Protein AF-A0A1V6BUD1-F1 (afdb_monomer_lite)

Sequence (68 aa):
MSDGKLKKLGLLETNYKRAAINIGRSIIDKIELSDTVEKLEREIESAANDYITLLNNYRTEKEKSSIN

Foldseek 3Di:
DDPVLVVVLVVLVVVLVVQLVVLVVQLVVCVVVDPDPVSNVVSVVVSVVSNVVSVVVSVVVVVVSVVD

Structure (mmCIF, N/CA/C/O backbone):
data_AF-A0A1V6BUD1-F1
#
_entry.id   AF-A0A1V6BUD1-F1
#
loop_
_atom_site.group_PDB
_atom_site.id
_at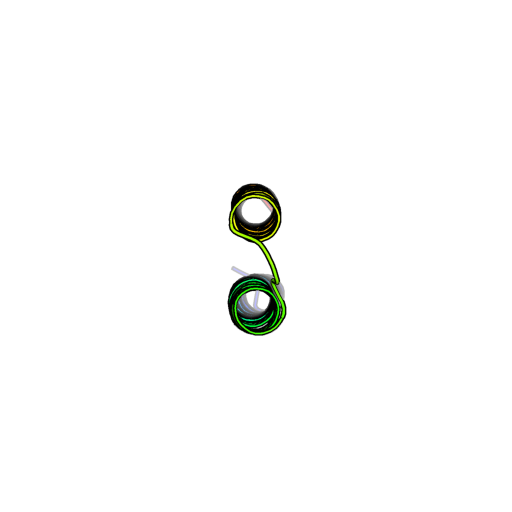om_site.type_symbol
_atom_site.label_atom_id
_atom_site.label_alt_id
_atom_site.label_comp_id
_atom_site.label_asym_id
_atom_site.label_entity_id
_atom_site.label_seq_id
_atom_site.pdbx_PDB_ins_code
_atom_site.Cartn_x
_atom_site.Cartn_y
_atom_site.Cartn_z
_atom_site.occupancy
_atom_site.B_iso_or_equiv
_atom_site.auth_seq_id
_atom_site.auth_comp_id
_atom_site.auth_asym_id
_atom_site.auth_atom_id
_atom_site.p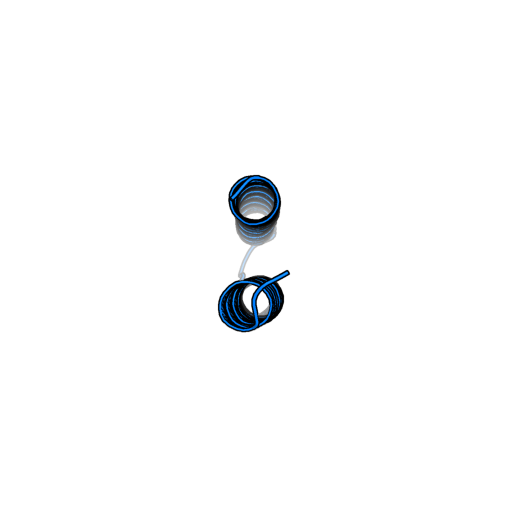dbx_PDB_model_num
ATOM 1 N N . MET A 1 1 ? -16.003 -5.981 26.129 1.00 60.47 1 MET A N 1
ATOM 2 C CA . MET A 1 1 ? -15.992 -5.096 24.939 1.00 60.47 1 MET A CA 1
ATOM 3 C C . MET A 1 1 ? -17.373 -5.145 24.310 1.00 60.47 1 MET A C 1
ATOM 5 O O . MET A 1 1 ? -17.941 -6.226 24.304 1.00 60.47 1 MET A O 1
ATOM 9 N N . SER A 1 2 ? -17.927 -4.026 23.836 1.00 75.50 2 SER A N 1
ATOM 10 C CA . SER A 1 2 ? -19.221 -4.034 23.136 1.00 75.50 2 SER A CA 1
ATOM 11 C C . SER A 1 2 ? -19.082 -4.624 21.725 1.00 75.50 2 SER A C 1
ATOM 13 O O . SER A 1 2 ? -18.038 -4.460 21.087 1.00 75.50 2 SER A O 1
ATOM 15 N N . ASP A 1 3 ? -20.130 -5.269 21.208 1.00 77.94 3 ASP A N 1
ATOM 16 C CA . ASP A 1 3 ? -20.143 -5.886 19.867 1.00 77.94 3 ASP A CA 1
ATOM 17 C C . ASP A 1 3 ? -19.756 -4.904 18.748 1.00 77.94 3 ASP A C 1
ATOM 19 O O . ASP A 1 3 ? -19.070 -5.259 17.785 1.00 77.94 3 ASP A O 1
ATOM 23 N N . GLY A 1 4 ? -20.118 -3.627 18.903 1.00 79.69 4 GLY A N 1
ATOM 24 C CA . GLY A 1 4 ? -19.731 -2.564 17.975 1.00 79.69 4 GLY A CA 1
ATOM 25 C C . GLY A 1 4 ? -18.217 -2.320 17.907 1.00 79.69 4 GLY A C 1
ATOM 26 O O . GLY A 1 4 ? -17.694 -2.045 16.825 1.00 79.69 4 GLY A O 1
ATOM 27 N N . LYS A 1 5 ? -17.495 -2.459 19.027 1.00 79.19 5 LYS A N 1
ATOM 28 C CA . LYS A 1 5 ? -16.031 -2.296 19.096 1.00 79.19 5 LYS A CA 1
ATOM 29 C C . LYS A 1 5 ? -15.315 -3.440 18.374 1.00 79.19 5 LYS A C 1
ATOM 31 O O . LYS A 1 5 ? -14.422 -3.192 17.565 1.00 79.19 5 LYS A O 1
ATOM 36 N N . LEU A 1 6 ? -15.767 -4.677 18.591 1.00 79.94 6 LEU A N 1
ATOM 37 C CA . LEU A 1 6 ? -15.235 -5.866 17.914 1.00 79.94 6 LEU A CA 1
ATOM 38 C C . LEU A 1 6 ? -15.433 -5.791 16.393 1.00 79.94 6 LEU A C 1
ATOM 40 O O . LEU A 1 6 ? -14.498 -6.043 15.633 1.00 79.94 6 LEU A O 1
ATOM 44 N N . LYS A 1 7 ? -16.615 -5.356 15.938 1.00 86.56 7 LYS A N 1
ATOM 45 C CA . LYS A 1 7 ? -16.903 -5.182 14.506 1.00 86.56 7 LYS A CA 1
ATOM 46 C C . LYS A 1 7 ? -16.008 -4.123 13.852 1.00 86.56 7 LYS A C 1
ATOM 48 O O . LYS A 1 7 ? -15.522 -4.342 12.744 1.00 86.56 7 LYS A O 1
ATOM 53 N N . LYS A 1 8 ? -15.756 -2.993 14.526 1.00 87.25 8 LYS A N 1
ATOM 54 C CA . LYS A 1 8 ? -14.852 -1.939 14.025 1.00 87.25 8 LYS A CA 1
ATOM 55 C C . LYS A 1 8 ? -13.409 -2.430 13.896 1.00 87.25 8 LYS A C 1
ATOM 57 O O . LYS A 1 8 ? -12.798 -2.206 12.855 1.00 87.25 8 LYS A O 1
ATOM 62 N N . LEU A 1 9 ? -12.894 -3.134 14.905 1.00 88.56 9 LEU A N 1
ATOM 63 C CA . LEU A 1 9 ? -11.545 -3.711 14.864 1.00 88.56 9 LEU A CA 1
ATOM 64 C C . LEU A 1 9 ? -11.398 -4.733 13.730 1.00 88.56 9 LEU A C 1
ATOM 66 O O . LEU A 1 9 ? -10.439 -4.659 12.966 1.00 88.56 9 LEU A O 1
ATOM 70 N N . GLY A 1 10 ? -12.381 -5.620 13.546 1.00 92.38 10 GLY A N 1
ATOM 71 C CA . GLY A 1 10 ? -12.363 -6.585 12.443 1.00 92.38 10 GLY A CA 1
ATOM 72 C C . GLY A 1 10 ? -12.358 -5.923 11.057 1.00 92.38 10 GLY A C 1
ATOM 73 O O . GLY A 1 10 ? -11.643 -6.365 10.153 1.00 92.38 10 GLY A O 1
ATOM 74 N N . LEU A 1 11 ? -13.107 -4.826 10.885 1.00 94.12 11 LEU A N 1
ATOM 75 C CA . LEU A 1 11 ? -13.088 -4.037 9.647 1.00 94.12 11 LEU A CA 1
ATOM 76 C C . LEU A 1 11 ? -11.740 -3.339 9.431 1.00 94.12 11 LEU A C 1
ATOM 78 O O . LEU A 1 11 ? -11.221 -3.372 8.316 1.00 94.12 11 LEU A O 1
ATOM 82 N N . LEU A 1 12 ? -11.153 -2.757 10.480 1.00 94.75 12 LEU A N 1
ATOM 83 C CA . LEU A 1 12 ? -9.831 -2.129 10.419 1.00 94.75 12 LEU A CA 1
ATOM 84 C C . LEU A 1 12 ? -8.760 -3.134 9.966 1.00 94.75 12 LEU A C 1
ATOM 86 O O . LEU A 1 12 ? -8.002 -2.851 9.040 1.00 94.75 12 LEU A O 1
ATOM 90 N N . GLU A 1 13 ? -8.734 -4.327 10.562 1.00 96.00 13 GLU A N 1
ATOM 91 C CA . GLU A 1 13 ? -7.790 -5.390 10.193 1.00 96.00 13 GLU A CA 1
ATOM 92 C C . GLU A 1 13 ? -7.998 -5.884 8.759 1.00 96.00 13 GLU A C 1
ATOM 94 O O . GLU A 1 13 ? -7.032 -6.102 8.025 1.00 96.00 13 GLU A O 1
ATOM 99 N N . THR A 1 14 ? -9.255 -6.031 8.336 1.00 97.25 14 THR A N 1
ATOM 100 C CA . THR A 1 14 ? -9.590 -6.424 6.961 1.00 97.25 14 THR A CA 1
ATOM 101 C C . THR A 1 14 ? -9.114 -5.376 5.956 1.00 97.25 14 THR A C 1
ATOM 103 O O . THR A 1 14 ? -8.512 -5.724 4.939 1.00 97.25 14 THR A O 1
ATOM 106 N N . ASN A 1 15 ? -9.342 -4.095 6.245 1.00 97.12 15 ASN A N 1
ATOM 107 C CA . ASN A 1 15 ? -8.935 -2.995 5.376 1.00 97.12 15 ASN A CA 1
ATOM 108 C C . ASN A 1 15 ? -7.411 -2.869 5.296 1.00 97.12 15 ASN A C 1
ATOM 110 O O . ASN A 1 15 ? -6.885 -2.717 4.195 1.00 97.12 15 ASN A O 1
ATOM 114 N N . TYR A 1 16 ? -6.700 -3.015 6.419 1.00 98.06 16 TYR A N 1
ATOM 115 C CA . TYR A 1 16 ? 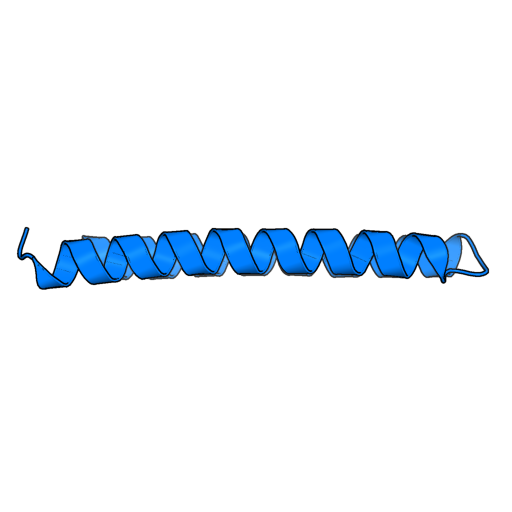-5.236 -3.033 6.439 1.00 98.06 16 TYR A CA 1
ATOM 116 C C . TYR A 1 16 ? -4.670 -4.142 5.542 1.00 98.06 16 TYR A C 1
ATOM 118 O O . TYR A 1 16 ? -3.842 -3.870 4.673 1.00 98.06 16 TYR A O 1
ATOM 126 N N . LYS A 1 17 ? -5.172 -5.379 5.680 1.00 98.31 17 LYS A N 1
ATOM 127 C CA . LYS A 1 17 ? -4.743 -6.512 4.840 1.00 98.31 17 LYS A CA 1
ATOM 128 C C . LYS A 1 17 ? -5.008 -6.255 3.355 1.00 98.31 17 LYS A C 1
ATOM 130 O O . LYS A 1 17 ? -4.138 -6.510 2.529 1.00 98.31 17 LYS A O 1
ATOM 135 N N . ARG A 1 18 ? -6.188 -5.729 3.008 1.00 98.31 18 ARG A N 1
ATOM 136 C CA . ARG A 1 18 ? -6.540 -5.392 1.616 1.00 98.31 18 ARG A CA 1
ATOM 137 C C . ARG A 1 18 ? -5.620 -4.319 1.036 1.00 98.31 18 ARG A C 1
ATOM 139 O O . ARG A 1 18 ? -5.132 -4.491 -0.074 1.00 98.31 18 ARG A O 1
ATOM 146 N N . ALA A 1 19 ? -5.354 -3.252 1.785 1.00 98.06 19 ALA A N 1
ATOM 147 C CA . ALA A 1 19 ? -4.449 -2.192 1.352 1.00 98.06 19 ALA A CA 1
ATOM 148 C C . ALA A 1 19 ? -3.021 -2.722 1.144 1.00 98.06 19 ALA A C 1
ATOM 150 O O . ALA A 1 19 ? -2.420 -2.458 0.106 1.00 98.06 19 ALA A O 1
ATOM 151 N N . ALA A 1 20 ? -2.521 -3.548 2.067 1.00 98.19 20 ALA A N 1
ATOM 152 C CA . ALA A 1 20 ? -1.206 -4.172 1.949 1.00 98.19 20 ALA A CA 1
ATOM 153 C C . ALA A 1 20 ? -1.091 -5.067 0.701 1.00 98.19 20 ALA A C 1
ATOM 155 O O . ALA A 1 20 ? -0.074 -5.028 0.011 1.00 98.19 20 ALA A O 1
ATOM 156 N N . ILE A 1 21 ? -2.135 -5.839 0.379 1.00 98.31 21 ILE A N 1
ATOM 157 C CA . ILE A 1 21 ? -2.191 -6.647 -0.852 1.00 98.31 21 ILE A CA 1
ATOM 158 C C . ILE A 1 21 ? -2.179 -5.752 -2.096 1.00 98.31 21 ILE A C 1
ATOM 160 O O . ILE A 1 21 ? -1.490 -6.066 -3.062 1.00 98.31 21 ILE A O 1
ATOM 164 N N . ASN A 1 22 ? -2.920 -4.643 -2.084 1.00 97.94 22 ASN A N 1
ATOM 165 C CA . ASN A 1 22 ? -2.999 -3.741 -3.232 1.00 97.94 22 ASN A CA 1
ATOM 166 C C . ASN A 1 22 ? -1.662 -3.045 -3.522 1.00 97.94 22 ASN A C 1
ATOM 168 O O . ASN A 1 22 ? -1.290 -2.949 -4.687 1.00 97.94 22 ASN A O 1
ATOM 172 N N . ILE A 1 23 ? -0.921 -2.622 -2.491 1.00 97.31 23 ILE A N 1
ATOM 173 C CA . ILE A 1 23 ? 0.445 -2.094 -2.665 1.00 97.31 23 ILE A CA 1
ATOM 174 C C . ILE A 1 23 ? 1.342 -3.174 -3.289 1.00 97.31 23 ILE A C 1
ATOM 176 O O . ILE A 1 23 ? 2.042 -2.910 -4.263 1.00 97.31 23 ILE A O 1
ATOM 180 N N . GLY A 1 24 ? 1.254 -4.411 -2.789 1.00 96.19 24 GLY A N 1
ATOM 181 C CA . GLY A 1 24 ? 2.028 -5.546 -3.298 1.00 96.19 24 GLY A CA 1
ATOM 182 C C . GLY A 1 24 ? 1.726 -5.884 -4.761 1.00 96.19 24 GLY A C 1
ATOM 183 O O . GLY A 1 24 ? 2.632 -6.173 -5.533 1.00 96.19 24 GLY A O 1
ATOM 184 N N . ARG A 1 25 ? 0.458 -5.811 -5.173 1.00 96.25 25 ARG A N 1
ATOM 185 C CA . ARG A 1 25 ? 0.072 -5.994 -6.582 1.00 96.25 25 ARG A CA 1
ATOM 186 C C . ARG A 1 25 ? 0.572 -4.854 -7.460 1.00 96.25 25 ARG A C 1
ATOM 188 O O . ARG A 1 25 ? 1.162 -5.115 -8.495 1.00 96.25 25 ARG A O 1
ATOM 195 N N . SER A 1 26 ? 0.420 -3.615 -6.994 1.00 94.81 26 SER A N 1
ATOM 196 C CA . SER A 1 26 ? 0.903 -2.429 -7.704 1.00 94.81 26 SER A CA 1
ATOM 197 C C . SER A 1 26 ? 2.402 -2.510 -8.006 1.00 94.81 26 SER A C 1
ATOM 199 O O . SER A 1 26 ? 2.816 -2.183 -9.114 1.00 94.81 26 SER A O 1
ATOM 201 N N . ILE A 1 27 ? 3.227 -2.992 -7.065 1.00 94.25 27 ILE A N 1
ATOM 202 C CA . ILE A 1 27 ? 4.668 -3.130 -7.323 1.00 94.25 27 ILE A CA 1
ATOM 203 C C . ILE A 1 27 ? 4.992 -4.260 -8.309 1.00 94.25 27 ILE A C 1
ATOM 205 O O . ILE A 1 27 ? 5.897 -4.091 -9.118 1.00 94.25 27 ILE A O 1
ATOM 209 N N . ILE A 1 28 ? 4.244 -5.370 -8.301 1.00 94.06 28 ILE A N 1
ATOM 210 C CA . ILE A 1 28 ? 4.391 -6.436 -9.308 1.00 94.06 28 ILE A CA 1
ATOM 211 C C . ILE A 1 28 ? 4.094 -5.880 -10.705 1.00 94.06 28 ILE A C 1
ATOM 213 O O . ILE A 1 28 ? 4.927 -6.017 -11.596 1.00 94.06 28 ILE A O 1
ATOM 217 N N . ASP A 1 29 ? 2.977 -5.166 -10.867 1.00 94.00 29 ASP A N 1
ATOM 218 C CA . ASP A 1 29 ? 2.610 -4.551 -12.148 1.00 94.00 29 ASP A CA 1
ATOM 219 C C . ASP A 1 29 ? 3.695 -3.558 -12.614 1.00 94.00 29 ASP A C 1
ATOM 221 O O . ASP A 1 29 ? 4.084 -3.524 -13.780 1.00 94.00 29 ASP A O 1
ATOM 225 N N . LYS A 1 30 ? 4.246 -2.762 -11.691 1.00 92.38 30 LYS A N 1
ATOM 226 C CA . LYS A 1 30 ? 5.328 -1.810 -11.988 1.00 92.38 30 LYS A CA 1
ATOM 227 C C . LYS A 1 30 ? 6.644 -2.494 -12.356 1.00 92.38 30 LYS A C 1
ATOM 229 O O . LYS A 1 30 ? 7.365 -1.951 -13.189 1.00 92.38 30 LYS A O 1
ATOM 234 N N . ILE A 1 31 ? 6.960 -3.658 -11.784 1.00 91.81 31 ILE A N 1
ATOM 235 C CA . ILE A 1 31 ? 8.123 -4.467 -12.185 1.00 91.81 31 ILE A CA 1
ATOM 236 C C . ILE A 1 31 ? 7.988 -4.894 -13.648 1.00 91.81 31 ILE A C 1
ATOM 238 O O . ILE A 1 31 ? 8.946 -4.767 -14.404 1.00 91.81 31 ILE A O 1
ATOM 242 N N . GLU A 1 32 ? 6.801 -5.337 -14.061 1.00 90.81 32 GLU A N 1
ATOM 243 C CA . GLU A 1 32 ? 6.543 -5.772 -15.440 1.00 90.81 32 GLU A CA 1
ATOM 244 C C . GLU A 1 32 ? 6.578 -4.614 -16.455 1.00 90.81 32 GLU A C 1
ATOM 246 O O . GLU A 1 32 ? 6.908 -4.823 -17.621 1.00 90.81 32 GLU A O 1
ATOM 251 N N . LEU A 1 33 ? 6.261 -3.390 -16.018 1.00 91.25 33 LEU A N 1
ATOM 252 C CA . LEU A 1 33 ? 6.172 -2.193 -16.868 1.00 91.25 33 LEU A CA 1
ATOM 253 C C . LEU A 1 33 ? 7.415 -1.285 -16.826 1.00 91.25 33 LEU A C 1
ATOM 255 O O . LEU A 1 33 ? 7.473 -0.286 -17.553 1.00 91.25 33 LEU A O 1
ATOM 259 N N . SER A 1 34 ? 8.382 -1.565 -15.951 1.00 91.88 34 SER A N 1
ATOM 260 C CA . SER A 1 34 ? 9.585 -0.738 -15.815 1.00 91.88 34 SER A CA 1
ATOM 261 C C . SER A 1 34 ? 10.588 -1.049 -16.922 1.00 91.88 34 SER A C 1
ATOM 263 O O . SER A 1 34 ? 11.012 -2.185 -17.103 1.00 91.88 34 SER A O 1
ATOM 265 N N . ASP A 1 35 ? 10.990 -0.011 -17.647 1.00 92.44 35 ASP A N 1
ATOM 266 C CA . ASP A 1 35 ? 11.905 -0.063 -18.787 1.00 92.44 35 ASP A CA 1
ATOM 267 C C . ASP A 1 35 ? 13.375 0.158 -18.399 1.00 92.44 35 ASP A C 1
ATOM 269 O O . ASP A 1 35 ? 14.273 -0.195 -19.163 1.00 92.44 35 ASP A O 1
ATOM 273 N N . THR A 1 36 ? 13.633 0.701 -17.204 1.00 95.56 36 THR A N 1
ATOM 274 C CA . THR A 1 36 ? 14.984 0.844 -16.645 1.00 95.56 36 THR A CA 1
ATOM 275 C C . THR A 1 36 ? 15.038 0.471 -15.167 1.00 95.56 36 THR A C 1
ATOM 277 O O . THR A 1 36 ? 14.030 0.505 -14.452 1.00 95.56 36 THR A O 1
ATOM 280 N N . VAL A 1 37 ? 16.244 0.148 -14.694 1.00 94.88 37 VAL A N 1
ATOM 281 C CA . VAL A 1 37 ? 16.502 -0.198 -13.289 1.00 94.88 37 VAL A CA 1
ATOM 282 C C . VAL A 1 37 ? 16.239 0.999 -12.373 1.00 94.88 37 VAL A C 1
ATOM 284 O O . VAL A 1 37 ? 15.566 0.843 -11.363 1.00 94.88 37 VAL A O 1
ATOM 287 N N . GLU A 1 38 ? 16.651 2.210 -12.753 1.00 96.31 38 GLU A N 1
ATOM 288 C CA . GLU A 1 38 ? 16.474 3.429 -11.942 1.00 96.31 38 GLU A CA 1
ATOM 289 C C . GLU A 1 38 ? 14.998 3.808 -11.769 1.00 96.31 38 GLU A C 1
ATOM 291 O O . GLU A 1 38 ? 14.605 4.491 -10.820 1.00 96.31 38 GLU A O 1
ATOM 296 N N . LYS A 1 39 ? 14.152 3.440 -12.734 1.00 94.56 39 LYS A N 1
ATOM 297 C CA . LYS A 1 39 ? 12.705 3.603 -12.603 1.00 94.56 39 LYS A CA 1
ATOM 298 C C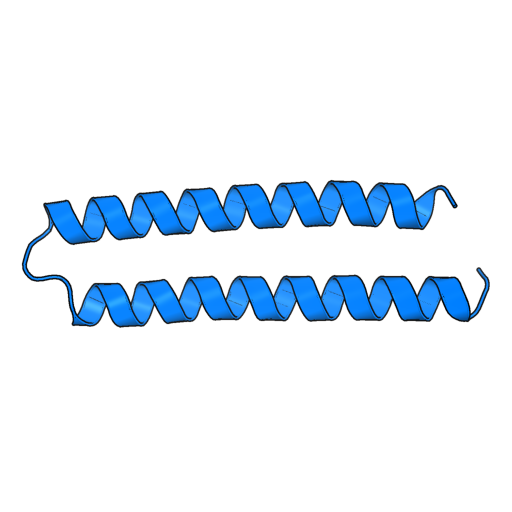 . LYS A 1 39 ? 12.153 2.579 -11.621 1.00 94.56 39 LYS A C 1
ATOM 300 O O . LYS A 1 39 ? 11.426 2.964 -10.711 1.00 94.56 39 LYS A O 1
ATOM 305 N N . LEU A 1 40 ? 12.556 1.317 -11.755 1.00 95.38 40 LEU A N 1
ATOM 306 C CA . LEU A 1 40 ? 12.146 0.262 -10.838 1.00 95.38 40 LEU A CA 1
ATOM 307 C C . LEU A 1 40 ? 12.572 0.555 -9.388 1.00 95.38 40 LEU A C 1
ATOM 309 O O . LEU A 1 40 ? 11.763 0.391 -8.479 1.00 95.38 40 LEU A O 1
ATOM 313 N N . GLU A 1 41 ? 13.792 1.045 -9.162 1.00 96.88 41 GLU A N 1
ATOM 314 C CA . GLU A 1 41 ? 14.271 1.458 -7.835 1.00 96.88 41 GLU A CA 1
ATOM 315 C C . GLU A 1 41 ? 13.336 2.491 -7.193 1.00 96.88 41 GLU A C 1
ATOM 317 O O . GLU A 1 41 ? 12.885 2.300 -6.064 1.00 96.88 41 GLU A O 1
ATOM 322 N N . ARG A 1 42 ? 12.949 3.532 -7.943 1.00 95.50 42 ARG A N 1
ATOM 323 C CA . ARG A 1 42 ? 12.011 4.564 -7.467 1.00 95.50 42 ARG A CA 1
ATOM 324 C C . ARG A 1 42 ? 10.625 4.008 -7.156 1.00 95.50 42 ARG A C 1
ATOM 326 O O . ARG A 1 42 ? 10.004 4.413 -6.173 1.00 95.50 42 ARG A O 1
ATOM 333 N N . GLU A 1 43 ? 10.133 3.077 -7.967 1.00 95.44 43 GLU A N 1
ATOM 334 C CA . GLU A 1 43 ? 8.846 2.427 -7.719 1.00 95.44 43 GLU A CA 1
ATOM 335 C C . GLU A 1 43 ? 8.877 1.550 -6.457 1.00 95.44 43 GLU A C 1
ATOM 337 O O . GLU A 1 43 ? 7.921 1.562 -5.674 1.00 95.44 43 GLU A O 1
ATOM 342 N N . ILE A 1 44 ? 9.986 0.840 -6.218 1.00 95.75 44 ILE A N 1
ATOM 343 C CA . ILE A 1 44 ? 10.211 0.051 -4.998 1.00 95.75 44 ILE A CA 1
ATOM 344 C C . ILE A 1 44 ? 10.282 0.968 -3.773 1.00 95.75 44 ILE A C 1
ATOM 346 O O . ILE A 1 44 ? 9.615 0.694 -2.772 1.00 95.75 44 ILE A O 1
ATOM 350 N N . GLU A 1 45 ? 11.036 2.067 -3.842 1.00 96.62 45 GLU A N 1
ATOM 351 C CA . GLU A 1 45 ? 11.129 3.052 -2.757 1.00 96.62 45 GLU A CA 1
ATOM 352 C C . GLU A 1 45 ? 9.762 3.661 -2.421 1.00 96.62 45 GLU A C 1
ATOM 354 O O . GLU A 1 45 ? 9.389 3.751 -1.247 1.00 96.62 45 GLU A O 1
ATOM 359 N N . SER A 1 46 ? 8.973 4.023 -3.437 1.00 95.56 46 SER A N 1
ATOM 360 C CA . SER A 1 46 ? 7.609 4.522 -3.239 1.00 95.56 46 SER A CA 1
ATOM 361 C C . SER A 1 46 ? 6.731 3.484 -2.536 1.00 95.56 46 SER A C 1
ATOM 363 O O . SER A 1 46 ? 6.067 3.813 -1.553 1.00 95.56 46 SER A O 1
ATOM 365 N N . ALA A 1 47 ? 6.751 2.225 -2.985 1.00 96.25 47 ALA A N 1
ATOM 366 C CA . ALA A 1 47 ? 5.958 1.158 -2.373 1.00 96.25 47 ALA A CA 1
ATOM 367 C C . ALA A 1 47 ? 6.384 0.874 -0.921 1.00 96.25 47 ALA A C 1
ATOM 369 O O . ALA A 1 47 ? 5.536 0.630 -0.058 1.00 96.25 47 ALA A O 1
ATOM 370 N N . ALA A 1 48 ? 7.685 0.939 -0.622 1.00 97.00 48 ALA A N 1
ATOM 371 C CA . ALA A 1 48 ? 8.196 0.803 0.739 1.00 97.00 48 ALA A CA 1
ATOM 372 C C . ALA A 1 48 ? 7.664 1.919 1.656 1.00 97.00 48 ALA A C 1
ATOM 374 O O . ALA A 1 48 ? 7.190 1.638 2.761 1.00 97.00 48 ALA A O 1
ATOM 375 N N . ASN A 1 49 ? 7.665 3.168 1.182 1.00 97.88 49 ASN A N 1
ATOM 376 C CA . ASN A 1 49 ? 7.108 4.306 1.916 1.00 97.88 49 ASN A CA 1
ATOM 377 C C . ASN A 1 49 ? 5.592 4.173 2.143 1.00 97.88 49 ASN A C 1
ATOM 379 O O . ASN A 1 49 ? 5.103 4.469 3.241 1.00 97.88 49 ASN A O 1
ATOM 383 N N . ASP A 1 50 ? 4.855 3.663 1.155 1.00 97.88 50 ASP A N 1
ATOM 384 C CA . ASP A 1 50 ? 3.421 3.384 1.284 1.00 97.88 50 ASP A CA 1
ATOM 385 C C . ASP A 1 50 ? 3.153 2.316 2.355 1.00 97.88 50 ASP A C 1
ATOM 387 O O . ASP A 1 50 ? 2.263 2.485 3.195 1.00 97.88 50 ASP A O 1
ATOM 391 N N . TYR A 1 51 ? 3.955 1.245 2.400 1.00 98.06 51 TYR A N 1
ATOM 392 C CA . TYR A 1 51 ? 3.855 0.217 3.441 1.00 98.06 51 TYR A CA 1
ATOM 393 C C . TYR A 1 51 ? 4.142 0.765 4.842 1.00 98.06 51 TYR A C 1
ATOM 395 O O . TYR A 1 51 ? 3.407 0.447 5.783 1.00 98.06 51 TYR A O 1
ATOM 403 N N . ILE A 1 52 ? 5.182 1.592 4.991 1.00 98.38 52 ILE A N 1
ATOM 404 C CA . ILE A 1 52 ? 5.527 2.233 6.270 1.00 98.38 52 ILE A CA 1
ATOM 405 C C . ILE A 1 52 ? 4.367 3.115 6.740 1.00 98.38 52 ILE A C 1
ATOM 407 O O . ILE A 1 52 ? 3.928 3.016 7.890 1.00 98.38 52 ILE A O 1
ATOM 411 N N . THR A 1 53 ? 3.824 3.933 5.840 1.00 98.31 53 THR A N 1
ATOM 412 C CA . THR A 1 53 ? 2.692 4.821 6.128 1.00 98.31 53 THR A CA 1
ATOM 413 C C . THR A 1 53 ? 1.449 4.027 6.525 1.00 98.31 53 THR A C 1
ATOM 415 O O . THR A 1 53 ? 0.823 4.317 7.548 1.00 98.31 53 THR A O 1
ATOM 418 N N . LEU A 1 54 ? 1.118 2.974 5.774 1.00 98.25 54 LEU A N 1
ATOM 419 C CA . LEU A 1 54 ? -0.007 2.087 6.068 1.00 98.25 54 LEU A CA 1
ATOM 420 C C . LEU A 1 54 ? 0.137 1.422 7.447 1.00 98.25 54 LEU A C 1
ATOM 422 O O . LEU A 1 54 ? -0.840 1.338 8.196 1.00 98.25 54 LEU A O 1
ATOM 426 N N . LEU A 1 55 ? 1.342 0.964 7.802 1.00 98.19 55 LEU A N 1
ATOM 427 C CA . LEU A 1 55 ? 1.622 0.350 9.101 1.00 98.19 55 LEU A CA 1
ATOM 428 C C . LEU A 1 55 ? 1.441 1.339 10.255 1.00 98.19 55 LEU A C 1
ATOM 430 O O . LEU A 1 55 ? 0.812 0.993 11.259 1.00 98.19 55 LEU A O 1
ATOM 434 N N . ASN A 1 56 ? 1.962 2.556 10.112 1.00 98.38 56 ASN A N 1
ATOM 435 C CA . ASN A 1 56 ? 1.818 3.597 11.126 1.00 98.38 56 ASN A CA 1
ATOM 436 C C . ASN A 1 56 ? 0.344 3.967 11.324 1.00 98.38 56 ASN A C 1
ATOM 438 O O . ASN A 1 56 ? -0.141 3.948 12.454 1.00 98.38 56 ASN A O 1
ATOM 442 N N . ASN A 1 57 ? -0.396 4.171 10.232 1.00 97.38 57 ASN A N 1
ATOM 443 C CA . ASN A 1 57 ? -1.826 4.472 10.286 1.00 97.38 57 ASN A CA 1
ATOM 444 C C . ASN A 1 57 ? -2.622 3.352 10.971 1.00 97.38 57 ASN A C 1
ATOM 446 O O . ASN A 1 57 ? -3.456 3.626 11.832 1.00 97.38 57 ASN A O 1
ATOM 450 N N . TYR A 1 58 ? -2.343 2.083 10.652 1.00 97.19 58 TYR A N 1
ATOM 451 C CA . TYR A 1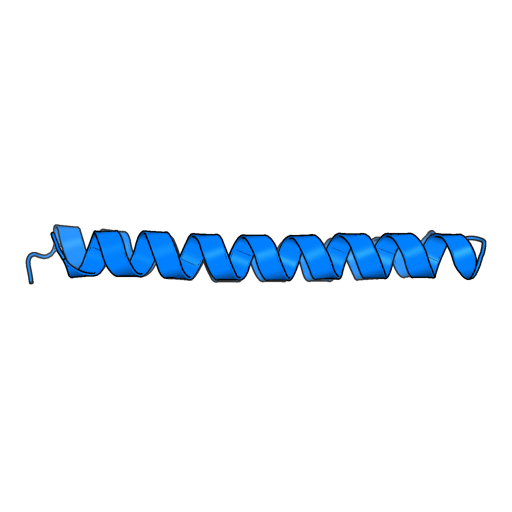 58 ? -3.001 0.953 11.314 1.00 97.19 58 TYR A CA 1
ATOM 452 C C . TYR A 1 58 ? -2.727 0.921 12.821 1.00 97.19 58 TYR A C 1
ATOM 454 O O . TYR A 1 58 ? -3.660 0.722 13.598 1.00 97.19 58 TYR A O 1
ATOM 462 N N . ARG A 1 59 ? -1.474 1.138 13.246 1.00 96.31 59 ARG A N 1
ATOM 463 C CA . ARG A 1 59 ? -1.106 1.182 14.672 1.00 96.31 59 ARG A CA 1
ATOM 464 C C . ARG A 1 59 ? -1.849 2.300 15.400 1.00 96.31 59 ARG A C 1
ATOM 466 O O . ARG A 1 59 ? -2.519 2.022 16.391 1.00 96.31 59 ARG A O 1
ATOM 473 N N . THR A 1 60 ? -1.825 3.514 14.852 1.00 96.19 60 THR A N 1
ATOM 474 C CA . THR A 1 60 ? -2.531 4.671 15.418 1.00 96.19 60 THR A CA 1
ATOM 475 C C . THR A 1 60 ? -4.036 4.425 15.539 1.00 96.19 60 THR A C 1
ATOM 477 O O . THR A 1 60 ? -4.626 4.678 16.589 1.00 96.19 60 THR A O 1
ATOM 480 N N . GLU A 1 61 ? -4.683 3.895 14.500 1.00 93.94 61 GLU A N 1
ATOM 481 C CA . GLU A 1 61 ? -6.125 3.622 14.541 1.00 93.94 61 GLU A CA 1
ATOM 482 C C . GLU A 1 61 ? -6.480 2.462 15.480 1.00 93.94 61 GLU A C 1
ATOM 484 O O . GLU A 1 61 ? -7.517 2.494 16.154 1.00 93.94 61 GLU A O 1
ATOM 489 N N . LYS A 1 62 ? -5.611 1.452 15.588 1.00 92.75 62 LYS A N 1
ATOM 490 C CA . LYS A 1 62 ? -5.782 0.340 16.529 1.00 92.75 62 LYS A CA 1
ATOM 491 C C . LYS A 1 62 ? -5.683 0.808 17.979 1.00 92.75 62 LYS A C 1
ATOM 493 O O . LYS A 1 62 ? -6.491 0.378 18.802 1.00 92.75 62 LYS A O 1
ATOM 498 N N . GLU A 1 63 ? -4.743 1.695 18.290 1.00 91.31 63 GLU A N 1
ATOM 499 C CA . GLU A 1 63 ? -4.594 2.299 19.619 1.00 91.31 63 GLU A CA 1
ATOM 500 C C . GLU A 1 63 ? -5.832 3.121 19.994 1.00 91.31 63 GLU A C 1
ATOM 502 O O . GLU A 1 63 ? -6.449 2.859 21.029 1.00 91.31 63 GLU A O 1
ATOM 507 N N . LYS A 1 64 ? -6.288 4.020 19.108 1.00 89.06 64 LYS A N 1
ATOM 508 C CA . LYS A 1 64 ? -7.537 4.788 19.293 1.00 89.06 64 LYS A CA 1
ATOM 509 C C . LYS A 1 64 ? -8.747 3.883 19.522 1.00 89.06 64 LYS A C 1
ATOM 511 O O . LYS A 1 64 ? -9.594 4.167 20.366 1.00 89.06 64 LYS A O 1
ATOM 516 N N . SER A 1 65 ? -8.814 2.779 18.781 1.00 81.06 65 SER A N 1
ATOM 517 C CA . SER A 1 65 ? -9.882 1.783 18.896 1.00 81.06 65 SER A CA 1
ATOM 518 C C . SER A 1 65 ? -9.749 0.888 20.126 1.00 81.06 65 SER A C 1
ATOM 520 O O . SER A 1 65 ? -10.682 0.153 20.416 1.00 81.06 65 SER A O 1
ATOM 522 N N . SER A 1 66 ? -8.616 0.898 20.830 1.00 71.62 66 SER A N 1
ATOM 523 C CA . SER A 1 66 ? -8.402 0.112 22.051 1.00 71.62 66 SER A CA 1
ATOM 524 C C . SER A 1 66 ? -8.716 0.923 23.309 1.00 71.62 66 SER A C 1
ATOM 526 O O . SER A 1 66 ? -9.242 0.349 24.264 1.00 71.62 66 SER A O 1
ATOM 528 N N . ILE A 1 67 ? -8.459 2.235 23.276 1.00 62.31 67 ILE A N 1
ATOM 529 C CA . ILE A 1 67 ? -8.640 3.182 24.391 1.00 62.31 67 ILE A CA 1
ATOM 530 C C . ILE A 1 67 ? -10.117 3.589 24.592 1.00 62.31 67 ILE A C 1
ATOM 532 O O . ILE A 1 67 ? -10.523 3.810 25.730 1.00 62.31 67 ILE A O 1
ATOM 536 N N . ASN A 1 68 ? -10.926 3.625 23.524 1.00 49.12 68 ASN A N 1
ATOM 537 C CA . ASN A 1 68 ? -12.378 3.901 23.562 1.00 49.12 68 ASN A CA 1
ATOM 538 C C . ASN A 1 68 ? -13.224 2.625 23.627 1.00 49.12 68 ASN A C 1
ATOM 540 O O . ASN A 1 68 ? -14.332 2.637 24.200 1.00 49.12 68 ASN A O 1
#

Radius of gyration: 15.94 Å; chains: 1; bounding box: 37×12×44 Å

Secondary structure (DSSP, 8-state):
--HHHHHHHHHHHHHHHHHHHHHHHHHHHHHHH-SSHHH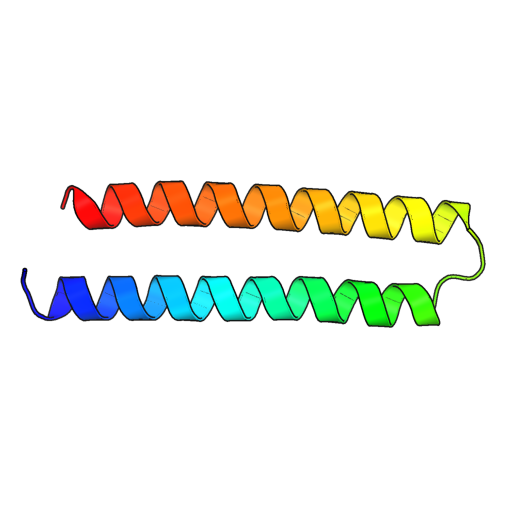HHHHHHHHHHHHHHHHHHHHHHHHHHHH-

pLDDT: mean 91.77, std 9.61, range [49.12, 98.38]